Protein AF-A0A2M7DA37-F1 (afdb_monomer)

Foldseek 3Di:
DDPVVVVVVLVVLLVPADPLLVCLLPPPVLLVQLCVLCVVLVNNVCSVVLNVLLNCCSSLVDPLVCSLVCCCPVVVDDSVSSVVSSVSSCVPRVVVCVVRSVVCVVVVVDPPPPDDDDPDDPDPPDDDDDPPPDDDDDD

Radius of gyration: 21.31 Å; Cα contacts (8 Å, |Δi|>4): 89; chains: 1; bounding box: 37×50×75 Å

pLDDT: mean 79.45, std 19.59, range [34.94, 96.12]

Sequence (139 aa):
MPEENIQQHIWQLLEKLPPELKDAFFSTDNSDFIYSTCRKYECLDKVSKIAEYSGHVLLGLLPPEDFQAALEGELKLEKETAEKMAREIHRFIFYPVKPALEQLYKTGAVSVEEGAEKPSAEKPERKPAGEDRYREVIE

Solvent-accessible surface area (backbone atoms only — not comparable to full-atom values): 8543 Å² total; per-residue (Å²): 130,75,69,74,57,56,57,56,52,51,51,57,52,55,70,73,46,55,67,67,39,49,50,57,66,71,30,64,67,53,53,52,48,50,48,54,51,21,57,74,70,75,37,63,93,44,38,70,58,53,52,49,54,52,43,32,33,60,71,56,78,34,61,75,85,51,48,34,57,46,35,32,67,77,65,63,36,55,66,71,57,22,50,54,50,39,52,51,47,40,62,73,57,46,54,81,36,40,73,54,52,53,48,46,55,72,70,60,80,46,81,69,75,93,79,73,87,76,81,72,82,77,68,82,76,76,78,82,81,79,84,82,86,77,80,80,92,80,134

Organism: NCBI:txid1974699

Mean predicted aligned error: 11.73 Å

Secondary structure (DSSP, 8-state):
--HHHHHHHHHHHHHHS-HHHHHHHH-HHHHHHHHHHHHHTT-GGGHHHHHHHHHHHHTTSS-GGGHHHHHHHTS---HHHHHHHHHHHIIIIIHHHHHHHHHHHHTTSS-----------------------------

Structure (mmCIF, N/CA/C/O backbone):
data_AF-A0A2M7DA37-F1
#
_entry.id   AF-A0A2M7DA37-F1
#
loop_
_atom_site.group_PDB
_atom_site.id
_atom_site.type_symbol
_atom_site.label_atom_id
_atom_site.label_alt_id
_atom_site.label_comp_id
_atom_site.label_asym_id
_atom_site.label_entity_id
_atom_site.label_seq_id
_atom_site.pdbx_PDB_ins_code
_atom_site.Cartn_x
_atom_site.Cartn_y
_atom_site.Cartn_z
_atom_site.occupancy
_atom_site.B_iso_or_equiv
_atom_site.auth_seq_id
_atom_site.auth_comp_id
_atom_site.auth_asym_id
_atom_site.auth_atom_id
_atom_site.pdbx_PDB_model_num
ATOM 1 N N . MET A 1 1 ? 23.407 -5.434 13.197 1.00 48.31 1 MET A N 1
ATOM 2 C CA . MET A 1 1 ? 22.618 -4.459 13.986 1.00 48.31 1 MET A CA 1
ATOM 3 C C . MET A 1 1 ? 21.288 -5.126 14.311 1.00 48.31 1 MET A C 1
ATOM 5 O O . MET A 1 1 ? 20.860 -5.926 13.491 1.00 48.31 1 MET A O 1
ATOM 9 N N . PRO A 1 2 ? 20.735 -4.950 15.519 1.00 47.50 2 PRO A N 1
ATOM 10 C CA . PRO A 1 2 ? 19.933 -5.974 16.184 1.00 47.50 2 PRO A CA 1
ATOM 11 C C . PRO A 1 2 ? 18.514 -6.039 15.610 1.00 47.50 2 PRO A C 1
ATOM 13 O O . PRO A 1 2 ? 17.696 -5.156 15.856 1.00 47.50 2 PRO A O 1
ATOM 16 N N . GLU A 1 3 ? 18.216 -7.106 14.871 1.00 50.41 3 GLU A N 1
ATOM 17 C CA . GLU A 1 3 ? 16.878 -7.395 14.330 1.00 50.41 3 GLU A CA 1
ATOM 18 C C . GLU A 1 3 ? 15.819 -7.579 15.440 1.00 50.41 3 GLU A C 1
ATOM 20 O O . GLU A 1 3 ? 14.627 -7.387 15.201 1.00 50.41 3 GLU A O 1
ATOM 25 N N . GLU A 1 4 ? 16.245 -7.849 16.680 1.00 49.97 4 GLU A N 1
ATOM 26 C CA . GLU A 1 4 ? 15.376 -8.013 17.855 1.00 49.97 4 GLU A CA 1
ATOM 27 C C . GLU A 1 4 ? 14.571 -6.760 18.238 1.00 49.97 4 GLU A C 1
ATOM 29 O O . GLU A 1 4 ? 13.501 -6.886 18.829 1.00 49.97 4 GLU A O 1
ATOM 34 N N . ASN A 1 5 ? 15.024 -5.549 17.893 1.00 60.06 5 ASN A N 1
ATOM 35 C CA . ASN A 1 5 ? 14.339 -4.321 18.319 1.00 60.06 5 ASN A CA 1
ATOM 36 C C . ASN A 1 5 ? 13.221 -3.890 17.346 1.00 60.06 5 ASN A C 1
ATOM 38 O O . ASN A 1 5 ? 12.193 -3.360 17.761 1.00 60.06 5 ASN A O 1
ATOM 42 N N . ILE A 1 6 ? 13.378 -4.180 16.049 1.00 62.06 6 ILE A N 1
ATOM 43 C CA . ILE A 1 6 ? 12.435 -3.751 14.999 1.00 62.06 6 ILE A CA 1
ATOM 44 C C . ILE A 1 6 ? 11.107 -4.498 15.127 1.00 62.06 6 ILE A C 1
ATOM 46 O O . ILE A 1 6 ? 10.042 -3.889 15.072 1.00 62.06 6 ILE A O 1
ATOM 50 N N . GLN A 1 7 ? 11.169 -5.811 15.363 1.00 68.00 7 GLN A N 1
ATOM 51 C CA . GLN A 1 7 ? 9.975 -6.639 15.550 1.00 68.00 7 GLN A CA 1
ATOM 52 C C . GLN A 1 7 ? 9.154 -6.151 16.749 1.00 68.00 7 GLN A C 1
ATOM 54 O O . GLN A 1 7 ? 7.948 -5.955 16.634 1.00 68.00 7 GLN A O 1
ATOM 59 N N . GLN A 1 8 ? 9.809 -5.879 17.882 1.00 70.31 8 GLN A N 1
ATOM 60 C CA . GLN A 1 8 ? 9.147 -5.352 19.081 1.00 70.31 8 GLN A CA 1
ATOM 61 C C . GLN A 1 8 ? 8.502 -3.983 18.829 1.00 70.31 8 GLN A C 1
ATOM 63 O O . GLN A 1 8 ? 7.390 -3.730 19.289 1.00 70.31 8 GLN A O 1
ATOM 68 N N . HIS A 1 9 ? 9.162 -3.119 18.057 1.00 73.12 9 HIS A N 1
ATOM 69 C CA . HIS A 1 9 ? 8.623 -1.810 17.703 1.00 73.12 9 HIS A CA 1
ATOM 70 C C . HIS A 1 9 ? 7.361 -1.914 16.830 1.00 73.12 9 HIS A C 1
ATOM 72 O O . HIS A 1 9 ? 6.370 -1.236 17.096 1.00 73.12 9 HIS A O 1
ATOM 78 N N . ILE A 1 10 ? 7.355 -2.819 15.844 1.00 73.88 10 ILE A N 1
ATOM 79 C CA . ILE A 1 10 ? 6.185 -3.079 14.990 1.00 73.88 10 ILE A CA 1
ATOM 80 C C . ILE A 1 10 ? 5.018 -3.634 15.815 1.00 73.88 10 ILE A C 1
ATOM 82 O O . ILE A 1 10 ? 3.886 -3.189 15.637 1.00 73.88 10 ILE A O 1
ATOM 86 N N . TRP A 1 11 ? 5.281 -4.542 16.760 1.00 79.69 11 TRP A N 1
ATOM 87 C CA . TRP A 1 11 ? 4.244 -5.063 17.657 1.00 79.69 11 TRP A CA 1
ATOM 88 C C . TRP A 1 11 ? 3.590 -3.965 18.503 1.00 79.69 11 TRP A C 1
ATOM 90 O O . TRP A 1 11 ? 2.369 -3.952 18.638 1.00 79.69 11 TRP A O 1
ATOM 100 N N . GLN A 1 12 ? 4.362 -2.999 19.009 1.00 80.69 12 GLN A N 1
ATOM 101 C CA . GLN A 1 12 ? 3.795 -1.878 19.768 1.00 80.69 12 GLN A CA 1
ATOM 102 C C . GLN A 1 12 ? 2.955 -0.924 18.913 1.00 80.69 12 GLN A C 1
ATOM 104 O O . GLN A 1 12 ? 1.964 -0.373 19.399 1.00 80.69 12 GLN A O 1
ATOM 109 N N . LEU A 1 13 ? 3.338 -0.714 17.650 1.00 79.12 13 LEU A N 1
ATOM 110 C CA . LEU A 1 13 ? 2.530 0.055 16.701 1.00 79.12 13 LEU A CA 1
ATOM 111 C C . LEU A 1 13 ? 1.228 -0.686 16.389 1.00 79.12 13 LEU A C 1
ATOM 113 O O . LEU A 1 13 ? 0.154 -0.092 16.476 1.00 79.12 13 LEU A O 1
ATOM 117 N N . LEU A 1 14 ? 1.318 -1.996 16.135 1.00 82.06 14 LEU A N 1
ATOM 118 C CA . LEU A 1 14 ? 0.164 -2.873 15.965 1.00 82.06 14 LEU A CA 1
ATOM 119 C C . LEU A 1 14 ? -0.784 -2.785 17.150 1.00 82.06 14 LEU A C 1
ATOM 121 O O . LEU A 1 14 ? -1.960 -2.564 16.925 1.00 82.06 14 LEU A O 1
ATOM 125 N N . GLU A 1 15 ? -0.329 -2.868 18.399 1.00 83.00 15 GLU A N 1
ATOM 126 C CA . GLU A 1 15 ? -1.226 -2.781 19.562 1.00 83.00 15 GLU A CA 1
ATOM 127 C C . GLU A 1 15 ? -2.031 -1.476 19.622 1.00 83.00 15 GLU A C 1
ATOM 129 O O . GLU A 1 15 ? -3.216 -1.506 19.971 1.00 83.00 15 GLU A O 1
ATOM 134 N N . LYS A 1 16 ? -1.427 -0.352 19.228 1.00 84.75 16 LYS A N 1
ATOM 135 C CA . LYS A 1 16 ? -2.042 0.984 19.266 1.00 84.75 16 LYS A CA 1
ATOM 136 C C . LYS A 1 16 ? -2.949 1.285 18.073 1.00 84.75 16 LYS A C 1
ATOM 138 O O . LYS A 1 16 ? -3.673 2.279 18.112 1.00 84.75 16 LYS A O 1
ATOM 143 N N . LEU A 1 17 ? -2.929 0.451 17.033 1.00 85.88 17 LEU A N 1
ATOM 144 C CA . LEU A 1 17 ? -3.753 0.660 15.847 1.00 85.88 17 LEU A CA 1
ATOM 145 C C . LEU A 1 17 ? -5.257 0.486 16.149 1.00 85.88 17 LEU A C 1
ATOM 147 O O . LEU A 1 17 ? -5.642 -0.440 16.883 1.00 85.88 17 LEU A O 1
ATOM 151 N N . PRO A 1 18 ? -6.113 1.325 15.537 1.00 88.56 18 PRO A N 1
ATOM 152 C CA . PRO A 1 18 ? -7.544 1.079 15.411 1.00 88.56 18 PRO A CA 1
ATOM 153 C C . PRO A 1 18 ? -7.840 -0.330 14.869 1.00 88.56 18 PRO A C 1
ATOM 155 O O . PRO A 1 18 ? -7.063 -0.847 14.056 1.00 88.56 18 PRO A O 1
ATOM 158 N N . PRO A 1 19 ? -8.951 -0.961 15.292 1.00 89.06 19 PRO A N 1
ATOM 159 C CA . PRO A 1 19 ? -9.306 -2.311 14.858 1.00 89.06 19 PRO A CA 1
ATOM 160 C C . PRO A 1 19 ? -9.418 -2.420 13.334 1.00 89.06 19 PRO A C 1
ATOM 162 O O . PRO A 1 19 ? -8.946 -3.393 12.764 1.00 89.06 19 PRO A O 1
ATOM 165 N N . GLU A 1 20 ? -9.910 -1.384 12.657 1.00 90.50 20 GLU A N 1
ATOM 166 C CA . GLU A 1 20 ? -10.064 -1.372 11.202 1.00 90.50 20 GLU A CA 1
ATOM 167 C C . GLU A 1 20 ? -8.717 -1.482 10.470 1.00 90.50 20 GLU A C 1
ATOM 169 O O . GLU A 1 20 ? -8.622 -2.132 9.428 1.00 90.50 20 GLU A O 1
ATOM 174 N N . LEU A 1 21 ? -7.657 -0.870 11.015 1.00 91.19 21 LEU A N 1
ATOM 175 C CA . LEU A 1 21 ? -6.313 -0.958 10.439 1.00 91.19 21 LEU A CA 1
ATOM 176 C C . LEU A 1 21 ? -5.644 -2.294 10.749 1.00 91.19 21 LEU A C 1
ATOM 178 O O . LEU A 1 21 ? -4.956 -2.833 9.885 1.00 91.19 21 LEU A O 1
ATOM 182 N N . LYS A 1 22 ? -5.881 -2.857 11.940 1.00 91.44 22 LYS A N 1
ATOM 183 C CA . LYS A 1 22 ? -5.431 -4.216 12.282 1.00 91.44 22 LYS A CA 1
ATOM 184 C C . LYS A 1 22 ? -6.064 -5.249 11.357 1.00 91.44 22 LYS A C 1
ATOM 186 O O . LYS A 1 22 ? -5.351 -6.081 10.802 1.00 91.44 22 LYS A O 1
ATOM 191 N N . ASP A 1 23 ? -7.372 -5.157 11.151 1.00 92.56 23 ASP A N 1
ATOM 192 C CA . ASP A 1 23 ? -8.111 -6.068 10.281 1.00 92.56 23 ASP A CA 1
ATOM 193 C C . ASP A 1 23 ? -7.608 -5.965 8.839 1.00 92.56 23 ASP A C 1
ATOM 195 O O . ASP A 1 23 ? -7.341 -6.982 8.203 1.00 92.56 23 ASP A O 1
ATOM 199 N N . ALA A 1 24 ? -7.381 -4.748 8.332 1.00 92.88 24 ALA A N 1
ATOM 200 C CA . ALA A 1 2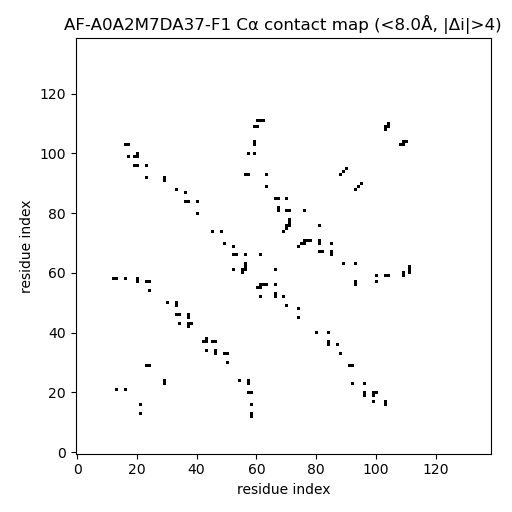4 ? -6.796 -4.559 7.008 1.00 92.88 24 ALA A CA 1
ATOM 201 C C . ALA A 1 24 ? -5.350 -5.073 6.905 1.00 92.88 24 ALA A C 1
ATOM 203 O O . ALA A 1 24 ? -4.971 -5.592 5.855 1.00 92.88 24 ALA A O 1
ATOM 204 N N . PHE A 1 25 ? -4.552 -4.959 7.969 1.00 91.50 25 PHE A N 1
ATOM 205 C CA . PHE A 1 25 ? -3.172 -5.448 7.998 1.00 91.50 25 PHE A CA 1
ATOM 206 C C . PHE A 1 25 ? -3.102 -6.981 7.964 1.00 91.50 25 PHE A C 1
ATOM 208 O O . PHE A 1 25 ? -2.274 -7.540 7.250 1.00 91.50 25 PHE A O 1
ATOM 215 N N . PHE A 1 26 ? -3.989 -7.668 8.691 1.00 91.25 26 PHE A N 1
ATOM 216 C CA . PHE A 1 26 ? -4.046 -9.136 8.734 1.00 91.25 26 PHE A CA 1
ATOM 217 C C . PHE A 1 26 ? -4.999 -9.759 7.702 1.00 91.25 26 PHE A C 1
ATOM 219 O O . PHE A 1 26 ? -5.170 -10.979 7.674 1.00 91.25 26 PHE A O 1
ATOM 226 N N . SER A 1 27 ? -5.617 -8.947 6.843 1.00 94.31 27 SER A N 1
ATOM 227 C CA . SER A 1 27 ? -6.575 -9.418 5.846 1.00 94.31 27 SER A CA 1
ATOM 228 C C . SER A 1 27 ? -5.906 -10.274 4.767 1.00 94.31 27 SER A C 1
ATOM 230 O O . SER A 1 27 ? -5.006 -9.836 4.038 1.00 94.31 27 SER A O 1
ATOM 232 N N . THR A 1 28 ? -6.404 -11.503 4.620 1.00 93.38 28 THR A N 1
ATOM 233 C CA . THR A 1 28 ? -6.036 -12.382 3.504 1.00 93.38 28 THR A CA 1
ATOM 234 C C . THR A 1 28 ? -6.510 -11.800 2.175 1.00 93.38 28 THR A C 1
ATOM 236 O O . THR A 1 28 ? -5.746 -11.818 1.217 1.00 93.38 28 THR A O 1
ATOM 239 N N . ASP A 1 29 ? -7.691 -11.174 2.137 1.00 94.06 29 ASP A N 1
ATOM 240 C CA . ASP A 1 29 ? -8.229 -10.547 0.922 1.00 94.06 29 ASP A CA 1
ATOM 241 C C . ASP A 1 29 ? -7.301 -9.442 0.398 1.00 94.06 29 ASP A C 1
ATOM 243 O O . ASP A 1 29 ? -7.061 -9.340 -0.805 1.00 94.06 29 ASP A O 1
ATOM 247 N N . ASN A 1 30 ? -6.718 -8.642 1.299 1.00 93.19 30 ASN A N 1
ATOM 248 C CA . ASN A 1 30 ? -5.749 -7.609 0.926 1.00 93.19 30 ASN A CA 1
ATOM 249 C C . ASN A 1 30 ? -4.450 -8.223 0.389 1.00 93.19 30 ASN A C 1
ATOM 251 O O . ASN A 1 30 ? -3.879 -7.722 -0.581 1.00 93.19 30 ASN A O 1
ATOM 255 N N . SER A 1 31 ? -4.000 -9.328 0.986 1.00 92.38 31 SER A N 1
ATOM 256 C CA . SER A 1 31 ? -2.808 -10.056 0.536 1.00 92.38 31 SER A CA 1
ATOM 257 C C . SER A 1 31 ? -3.012 -10.663 -0.857 1.00 92.38 31 SER A C 1
ATOM 259 O O . SER A 1 31 ? -2.168 -10.497 -1.743 1.00 92.38 31 SER A O 1
ATOM 261 N N . ASP A 1 32 ? -4.165 -11.288 -1.086 1.00 95.44 32 ASP A N 1
ATOM 262 C CA . ASP A 1 32 ? -4.554 -11.850 -2.380 1.00 95.44 32 ASP A CA 1
ATOM 263 C C . ASP A 1 32 ? -4.728 -10.752 -3.436 1.00 95.44 32 ASP A C 1
ATOM 265 O O . ASP A 1 32 ? -4.317 -10.904 -4.594 1.00 95.44 32 ASP A O 1
ATOM 269 N N . PHE A 1 33 ? -5.272 -9.599 -3.039 1.00 96.12 33 PHE A N 1
ATOM 270 C CA . PHE A 1 33 ? -5.378 -8.434 -3.906 1.00 96.12 33 PHE A CA 1
ATOM 271 C C . PHE A 1 33 ? -3.997 -7.929 -4.348 1.00 96.12 33 PHE A C 1
ATOM 273 O O . PHE A 1 33 ? -3.771 -7.731 -5.544 1.00 96.12 33 PHE A O 1
ATOM 280 N N . ILE A 1 34 ? -3.042 -7.787 -3.424 1.00 95.00 34 ILE A N 1
ATOM 281 C CA . ILE A 1 34 ? -1.663 -7.391 -3.755 1.00 95.00 34 ILE A CA 1
ATOM 282 C C . ILE A 1 34 ? -1.027 -8.414 -4.699 1.00 95.00 34 ILE A C 1
ATOM 284 O O . ILE A 1 34 ? -0.459 -8.030 -5.724 1.00 95.00 34 ILE A O 1
ATOM 288 N N . TYR A 1 35 ? -1.161 -9.709 -4.408 1.00 95.56 35 TYR A N 1
ATOM 289 C CA . TYR A 1 35 ? -0.618 -10.772 -5.253 1.00 95.56 35 TYR A CA 1
ATOM 290 C C . TYR A 1 35 ? -1.195 -10.736 -6.676 1.00 95.56 35 TYR A C 1
ATOM 292 O O . TYR A 1 35 ? -0.452 -10.768 -7.661 1.00 95.56 35 TYR A O 1
ATOM 300 N N . SER A 1 36 ? -2.519 -10.619 -6.805 1.00 95.88 36 SER A N 1
ATOM 301 C CA . SER A 1 36 ? -3.194 -10.553 -8.106 1.00 95.88 36 SER A CA 1
ATOM 302 C C . SER A 1 36 ? -2.833 -9.289 -8.895 1.00 95.88 36 SER A C 1
ATOM 304 O O . SER A 1 36 ? -2.628 -9.365 -10.110 1.00 95.88 36 SER A O 1
ATOM 306 N N . THR A 1 37 ? -2.659 -8.156 -8.209 1.00 94.75 37 THR A N 1
ATOM 307 C CA . THR A 1 37 ? -2.173 -6.903 -8.801 1.00 94.75 37 THR A CA 1
ATOM 308 C C . THR A 1 37 ? -0.750 -7.085 -9.325 1.00 94.75 37 THR A C 1
ATOM 310 O O . THR A 1 37 ? -0.470 -6.771 -10.479 1.00 94.75 37 THR A O 1
ATOM 313 N N . CYS A 1 38 ? 0.143 -7.686 -8.536 1.00 93.81 38 CYS A N 1
ATOM 314 C CA . CYS A 1 38 ? 1.516 -7.930 -8.975 1.00 93.81 38 CYS A CA 1
ATOM 315 C C . CYS A 1 38 ? 1.588 -8.899 -10.159 1.00 93.81 38 CYS A C 1
ATOM 317 O O . CYS A 1 38 ? 2.397 -8.720 -11.066 1.00 93.81 38 CYS A O 1
ATOM 319 N N . ARG A 1 39 ? 0.709 -9.906 -10.191 1.00 95.44 39 ARG A N 1
ATOM 320 C CA . ARG A 1 39 ? 0.581 -10.816 -11.333 1.00 95.44 39 ARG A CA 1
ATOM 321 C C . ARG A 1 39 ? 0.153 -10.082 -12.604 1.00 95.44 39 ARG A C 1
ATOM 323 O O . ARG A 1 39 ? 0.670 -10.383 -13.673 1.00 95.44 39 ARG A O 1
ATOM 330 N N . LYS A 1 40 ? -0.782 -9.136 -12.493 1.00 95.12 40 LYS A N 1
ATOM 331 C CA . LYS A 1 40 ? -1.291 -8.335 -13.617 1.00 95.12 40 LYS A CA 1
ATOM 332 C C . LYS A 1 40 ? -0.218 -7.432 -14.234 1.00 95.12 40 LYS A C 1
ATOM 334 O O . LYS A 1 40 ? -0.248 -7.219 -15.440 1.00 95.12 40 LYS A O 1
ATOM 339 N N . TYR A 1 41 ? 0.702 -6.924 -13.418 1.00 93.88 41 TYR A N 1
ATOM 340 C CA . TYR A 1 41 ? 1.775 -6.014 -13.832 1.00 93.88 41 TYR A CA 1
ATOM 341 C C . TYR A 1 41 ? 3.156 -6.684 -13.915 1.00 93.88 41 TYR A C 1
ATOM 343 O O . TYR A 1 41 ? 4.171 -5.996 -13.944 1.00 93.88 41 TYR A O 1
ATOM 351 N N . GLU A 1 42 ? 3.197 -8.020 -13.936 1.00 92.75 42 GLU A N 1
ATOM 352 C CA . GLU A 1 42 ? 4.423 -8.816 -14.099 1.00 92.75 42 GLU A CA 1
ATOM 353 C C . GLU A 1 42 ? 5.530 -8.506 -13.067 1.00 92.75 42 GLU A C 1
ATOM 355 O O . GLU A 1 42 ? 6.718 -8.624 -13.351 1.00 92.75 42 GLU A O 1
ATOM 360 N N . CYS A 1 43 ? 5.149 -8.157 -11.834 1.00 91.56 43 CYS A N 1
ATOM 361 C CA . CYS A 1 43 ? 6.065 -7.821 -10.736 1.00 91.56 43 CYS A CA 1
ATOM 362 C C . CYS A 1 43 ? 5.950 -8.787 -9.544 1.00 91.56 43 CYS A C 1
ATOM 364 O O . CYS A 1 43 ? 6.079 -8.406 -8.379 1.00 91.56 43 CYS A O 1
ATOM 366 N N . LEU A 1 44 ? 5.706 -10.071 -9.834 1.00 92.88 44 LEU A N 1
ATOM 367 C CA . LEU A 1 44 ? 5.603 -11.133 -8.823 1.00 92.88 44 LEU A CA 1
ATOM 368 C C . LEU A 1 44 ? 6.866 -11.275 -7.958 1.00 92.88 44 LEU A C 1
ATOM 370 O O . LEU A 1 44 ? 6.770 -11.661 -6.796 1.00 92.88 44 LEU A O 1
ATOM 374 N N . ASP A 1 45 ? 8.032 -10.916 -8.496 1.00 93.00 45 ASP A N 1
ATOM 375 C CA 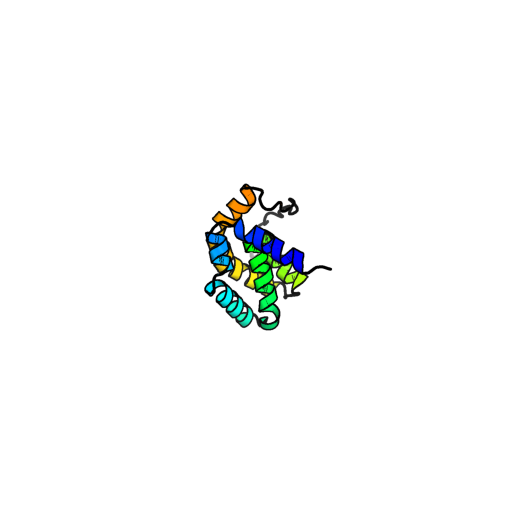. ASP A 1 45 ? 9.311 -10.885 -7.782 1.00 93.00 45 ASP A CA 1
ATOM 376 C C . ASP A 1 45 ? 9.347 -9.841 -6.650 1.00 93.00 45 ASP A C 1
ATOM 378 O O . ASP A 1 45 ? 10.160 -9.949 -5.734 1.00 93.00 45 ASP A O 1
ATOM 382 N N . LYS A 1 46 ? 8.447 -8.849 -6.686 1.00 93.38 46 LYS A N 1
ATOM 383 C CA . LYS A 1 46 ? 8.386 -7.719 -5.746 1.00 93.38 46 LYS A CA 1
ATOM 384 C C . LYS A 1 46 ? 7.201 -7.784 -4.783 1.00 93.38 46 LYS A C 1
ATOM 386 O O . LYS A 1 46 ? 7.082 -6.902 -3.934 1.00 93.38 46 LYS A O 1
ATOM 391 N N . VAL A 1 47 ? 6.359 -8.821 -4.860 1.00 94.31 47 VAL A N 1
ATOM 392 C CA . VAL A 1 47 ? 5.137 -8.973 -4.040 1.00 94.31 47 VAL A CA 1
ATOM 393 C C . VAL A 1 47 ? 5.413 -8.756 -2.558 1.00 94.31 47 VAL A C 1
ATOM 395 O O . VAL A 1 47 ? 4.728 -7.957 -1.926 1.00 94.31 47 VAL A O 1
ATOM 398 N N . SER A 1 48 ? 6.437 -9.416 -2.008 1.00 93.25 48 SER A N 1
ATOM 399 C CA . SER A 1 48 ? 6.757 -9.315 -0.580 1.00 93.25 48 SER A CA 1
ATOM 400 C C . SER A 1 48 ? 7.081 -7.884 -0.162 1.00 93.25 48 SER A C 1
ATOM 402 O O . SER A 1 48 ? 6.637 -7.433 0.887 1.00 93.25 48 SER A O 1
ATOM 404 N N . LYS A 1 49 ? 7.813 -7.146 -1.003 1.00 94.44 49 LYS A N 1
ATOM 405 C CA . LYS A 1 49 ? 8.163 -5.752 -0.727 1.00 94.44 49 LYS A CA 1
ATOM 406 C C . LYS A 1 49 ? 6.967 -4.823 -0.884 1.00 94.44 49 LYS A C 1
ATOM 408 O O . LYS A 1 49 ? 6.775 -3.938 -0.064 1.00 94.44 49 LYS A O 1
ATOM 413 N N . ILE A 1 50 ? 6.129 -5.042 -1.890 1.00 94.25 50 ILE A N 1
ATOM 414 C CA . ILE A 1 50 ? 4.901 -4.260 -2.081 1.00 94.25 50 ILE A CA 1
ATOM 415 C C . ILE A 1 50 ? 3.946 -4.466 -0.898 1.00 94.25 50 ILE A C 1
ATOM 417 O O . ILE A 1 50 ? 3.361 -3.499 -0.408 1.00 94.25 50 ILE A O 1
ATOM 421 N N . ALA A 1 51 ? 3.830 -5.698 -0.397 1.00 94.06 51 ALA A N 1
ATOM 422 C CA . ALA A 1 51 ? 3.078 -5.998 0.816 1.00 94.06 51 ALA A CA 1
ATOM 423 C C . ALA A 1 51 ? 3.675 -5.313 2.055 1.00 94.06 51 ALA A C 1
ATOM 425 O O . ALA A 1 51 ? 2.931 -4.721 2.831 1.00 94.06 51 ALA A O 1
ATOM 426 N N . GLU A 1 52 ? 5.003 -5.308 2.199 1.00 93.00 52 GLU A N 1
ATOM 427 C CA . GLU A 1 52 ? 5.713 -4.598 3.272 1.00 93.00 52 GLU A CA 1
ATOM 428 C C . GLU A 1 52 ? 5.409 -3.088 3.258 1.00 93.00 52 GLU A C 1
ATOM 430 O O . GLU A 1 52 ? 4.952 -2.550 4.265 1.00 93.00 52 GLU A O 1
ATOM 435 N N . TYR A 1 53 ? 5.548 -2.411 2.110 1.00 94.38 53 TYR A N 1
ATOM 436 C CA . TYR A 1 53 ? 5.204 -0.986 1.987 1.00 94.38 53 TYR A CA 1
ATOM 437 C C . TYR A 1 53 ? 3.710 -0.719 2.196 1.00 94.38 53 TYR A C 1
ATOM 439 O O . TYR A 1 53 ? 3.354 0.288 2.802 1.00 94.38 53 TYR A O 1
ATOM 447 N N . SER A 1 54 ? 2.829 -1.621 1.754 1.00 94.25 54 SER A N 1
ATOM 448 C CA . SER A 1 54 ? 1.390 -1.506 2.033 1.00 94.25 54 SER A CA 1
ATOM 449 C C . SER A 1 54 ? 1.119 -1.599 3.537 1.00 94.25 54 SER A C 1
ATOM 451 O O . SER A 1 54 ? 0.321 -0.836 4.075 1.00 94.25 54 SER A O 1
ATOM 453 N N . GLY A 1 55 ? 1.841 -2.479 4.234 1.00 92.06 55 GLY A N 1
ATOM 454 C CA . GLY A 1 55 ? 1.830 -2.581 5.689 1.00 92.06 55 GLY A CA 1
ATOM 455 C C . GLY A 1 55 ? 2.350 -1.316 6.370 1.00 92.06 55 GLY A C 1
ATOM 456 O O . GLY A 1 55 ? 1.730 -0.854 7.322 1.00 92.06 55 GLY A O 1
ATOM 457 N N . HIS A 1 56 ? 3.423 -0.699 5.863 1.00 91.88 56 HIS A N 1
ATOM 458 C CA . HIS A 1 56 ? 3.917 0.586 6.374 1.00 91.88 56 HIS A CA 1
ATOM 459 C C . HIS A 1 56 ? 2.863 1.692 6.278 1.00 91.88 56 HIS A C 1
ATOM 461 O O . HIS A 1 56 ? 2.741 2.485 7.212 1.00 91.88 56 HIS A O 1
ATOM 467 N N . VAL A 1 57 ? 2.061 1.712 5.208 1.00 92.56 57 VAL A N 1
ATOM 468 C CA . VAL A 1 57 ? 0.933 2.647 5.093 1.00 92.56 57 VAL A CA 1
ATOM 469 C C . VAL A 1 57 ? -0.125 2.371 6.157 1.00 92.56 57 VAL A C 1
ATOM 471 O O . VAL A 1 57 ? -0.543 3.284 6.863 1.00 92.56 57 VAL A O 1
ATOM 474 N N . LEU A 1 58 ? -0.519 1.109 6.336 1.00 91.75 58 LEU A N 1
ATOM 475 C CA . LEU A 1 58 ? -1.510 0.720 7.347 1.00 91.75 58 LEU A CA 1
ATOM 476 C C . LEU A 1 58 ? -1.033 0.969 8.788 1.00 91.75 58 LEU A C 1
ATOM 478 O O . LEU A 1 58 ? -1.850 1.245 9.663 1.00 91.75 58 LEU A O 1
ATOM 482 N N . LEU A 1 59 ? 0.279 0.912 9.025 1.00 89.75 59 LEU A N 1
ATOM 483 C CA . LEU A 1 59 ? 0.927 1.243 10.298 1.00 89.75 59 LEU A CA 1
ATOM 484 C C . LEU A 1 59 ? 1.098 2.757 10.515 1.00 89.75 59 LEU A C 1
ATOM 486 O O . LEU A 1 59 ? 1.507 3.169 11.598 1.00 89.75 59 LEU A O 1
ATOM 490 N N . GLY A 1 60 ? 0.818 3.581 9.502 1.00 87.38 60 GLY A N 1
ATOM 491 C CA . GLY A 1 60 ? 1.025 5.029 9.534 1.00 87.38 60 GLY A CA 1
ATOM 492 C C . GLY A 1 60 ? 2.484 5.472 9.375 1.00 87.38 60 GLY A C 1
ATOM 493 O O . GLY A 1 60 ? 2.767 6.655 9.533 1.00 87.38 60 GLY A O 1
ATOM 494 N N . LEU A 1 61 ? 3.402 4.553 9.057 1.00 87.75 61 LEU A N 1
ATOM 495 C CA . LEU A 1 61 ? 4.832 4.824 8.853 1.00 87.75 61 LEU A CA 1
ATOM 496 C C . LEU A 1 61 ? 5.129 5.468 7.492 1.00 87.75 61 LEU A C 1
ATOM 498 O O . LEU A 1 61 ? 6.137 6.152 7.348 1.00 87.75 61 LEU A O 1
ATOM 502 N N . LEU A 1 62 ? 4.266 5.234 6.503 1.00 89.94 62 LEU A N 1
ATOM 503 C CA . LEU A 1 62 ? 4.347 5.823 5.169 1.00 89.94 62 LEU A CA 1
ATOM 504 C C . LEU A 1 62 ? 2.993 6.467 4.841 1.00 89.94 62 LEU A C 1
ATOM 506 O O . LEU A 1 62 ? 1.977 5.778 4.934 1.00 89.94 62 LEU A O 1
ATOM 510 N N . PRO A 1 63 ? 2.924 7.753 4.468 1.00 89.88 63 PRO A N 1
ATOM 511 C CA . PRO A 1 63 ? 1.662 8.327 4.031 1.00 89.88 63 PRO A CA 1
ATOM 512 C C . PRO A 1 63 ? 1.209 7.661 2.716 1.00 89.88 63 PRO A C 1
ATOM 514 O O . PRO A 1 63 ? 2.045 7.360 1.856 1.00 89.88 63 PRO A O 1
ATOM 517 N N . PRO A 1 64 ? -0.102 7.417 2.531 1.00 90.25 64 PRO A N 1
ATOM 518 C CA . PRO A 1 64 ? -0.628 6.799 1.314 1.00 90.25 64 PRO A CA 1
ATOM 519 C C . PRO A 1 64 ? -0.188 7.520 0.028 1.00 90.25 64 PRO A C 1
ATOM 521 O O . PRO A 1 64 ? 0.083 6.882 -0.987 1.00 90.25 64 PRO A O 1
ATOM 524 N N . GLU A 1 65 ? -0.061 8.847 0.083 1.00 91.06 65 GLU A N 1
ATOM 525 C CA . GLU A 1 65 ? 0.344 9.699 -1.036 1.00 91.06 65 GLU A CA 1
ATOM 526 C C . GLU A 1 65 ? 1.771 9.406 -1.528 1.00 91.06 65 GLU A C 1
ATOM 528 O O . GLU A 1 65 ? 2.025 9.470 -2.733 1.00 91.06 65 GLU A O 1
ATOM 533 N N . ASP A 1 66 ? 2.672 9.006 -0.627 1.00 92.81 66 ASP A N 1
ATOM 534 C CA . ASP A 1 66 ? 4.067 8.690 -0.957 1.00 92.81 66 ASP A CA 1
ATOM 535 C C . ASP A 1 66 ? 4.252 7.226 -1.378 1.00 92.81 66 ASP A C 1
ATOM 537 O O . ASP A 1 66 ? 5.337 6.824 -1.805 1.00 92.81 66 ASP A O 1
ATOM 541 N N . PHE A 1 67 ? 3.195 6.409 -1.320 1.00 95.06 67 PHE A N 1
ATOM 542 C CA . PHE A 1 67 ? 3.265 4.997 -1.686 1.00 95.06 67 PHE A CA 1
ATOM 543 C C . PHE A 1 67 ? 3.721 4.800 -3.135 1.00 95.06 67 PHE A C 1
ATOM 545 O O . PHE A 1 67 ? 4.575 3.957 -3.401 1.00 95.06 67 PHE A O 1
ATOM 552 N N . GLN A 1 68 ? 3.219 5.608 -4.076 1.00 95.12 68 GLN A N 1
ATOM 553 C CA . GLN A 1 68 ? 3.674 5.550 -5.468 1.00 95.12 68 GLN A CA 1
ATOM 554 C C . GLN A 1 68 ? 5.171 5.868 -5.585 1.00 95.12 68 GLN A C 1
ATOM 556 O O . GLN A 1 68 ? 5.897 5.145 -6.265 1.00 95.12 68 GLN A O 1
ATOM 561 N N . ALA A 1 69 ? 5.639 6.919 -4.907 1.00 94.56 69 ALA A N 1
ATOM 562 C CA . ALA A 1 69 ? 7.046 7.306 -4.932 1.00 94.56 69 ALA A CA 1
ATOM 563 C C . ALA A 1 69 ? 7.943 6.199 -4.353 1.00 94.56 69 ALA A C 1
ATOM 565 O O . ALA A 1 69 ? 9.007 5.925 -4.905 1.00 94.56 69 ALA A O 1
ATOM 566 N N . ALA A 1 70 ? 7.488 5.499 -3.308 1.00 93.88 70 ALA A N 1
ATOM 567 C CA . ALA A 1 70 ? 8.179 4.332 -2.768 1.00 93.88 70 ALA A CA 1
ATOM 568 C C . ALA A 1 70 ? 8.245 3.173 -3.783 1.00 93.88 70 ALA A C 1
ATOM 570 O O . ALA A 1 70 ? 9.293 2.546 -3.941 1.00 93.88 70 ALA A O 1
ATOM 571 N N . LEU A 1 71 ? 7.164 2.910 -4.528 1.00 94.00 71 LEU A N 1
ATOM 572 C CA . LEU A 1 71 ? 7.165 1.905 -5.598 1.00 94.00 71 LEU A CA 1
ATOM 573 C C . LEU A 1 71 ? 8.162 2.247 -6.725 1.00 94.00 71 LEU A C 1
ATOM 575 O O . LEU A 1 71 ? 8.843 1.362 -7.249 1.00 94.00 71 LEU A O 1
ATOM 579 N N . GLU A 1 72 ? 8.266 3.521 -7.099 1.00 94.62 72 GLU A N 1
ATOM 580 C CA . GLU A 1 72 ? 9.195 3.984 -8.137 1.00 94.62 72 GLU A CA 1
ATOM 581 C C . GLU A 1 72 ? 10.652 3.976 -7.651 1.00 94.62 72 GLU A C 1
ATOM 583 O O . GLU A 1 72 ? 11.532 3.461 -8.340 1.00 94.62 72 GLU A O 1
ATOM 588 N N . GLY A 1 73 ? 10.921 4.522 -6.464 1.00 92.50 73 GLY A N 1
ATOM 589 C CA . GLY A 1 73 ? 12.275 4.698 -5.937 1.00 92.50 73 GLY A CA 1
ATOM 590 C C . GLY A 1 73 ? 12.882 3.414 -5.377 1.00 92.50 73 GLY A C 1
ATOM 591 O O . GLY A 1 73 ? 13.961 2.991 -5.798 1.00 92.50 73 GLY A O 1
ATOM 592 N N . GLU A 1 74 ? 12.172 2.768 -4.455 1.00 90.69 74 GLU A N 1
ATOM 593 C CA . GLU A 1 74 ? 12.696 1.631 -3.690 1.00 90.69 74 GLU A CA 1
ATOM 594 C C . GLU A 1 74 ? 12.599 0.329 -4.485 1.00 90.69 74 GLU A C 1
ATOM 596 O O . GLU A 1 74 ? 13.514 -0.497 -4.490 1.00 90.69 74 GLU A O 1
ATOM 601 N N . LEU A 1 75 ? 11.488 0.159 -5.205 1.00 91.00 75 LEU A N 1
ATOM 602 C CA . LEU A 1 75 ? 11.193 -1.051 -5.971 1.00 91.00 75 LEU A CA 1
ATOM 603 C C . LEU A 1 75 ? 11.564 -0.942 -7.453 1.00 91.00 75 LEU A C 1
ATOM 605 O O . LEU A 1 75 ? 11.497 -1.949 -8.165 1.00 91.00 75 LEU A O 1
ATOM 609 N N . LYS A 1 76 ? 12.001 0.244 -7.904 1.00 92.38 76 LYS A N 1
ATOM 610 C CA . LYS A 1 76 ? 12.419 0.526 -9.287 1.00 92.38 76 LYS A CA 1
ATOM 611 C C . LYS A 1 76 ? 11.369 0.111 -10.317 1.00 92.38 76 LYS A C 1
ATOM 613 O O . LYS A 1 76 ? 11.713 -0.371 -11.398 1.00 92.38 76 LYS A O 1
ATOM 618 N N . LEU A 1 77 ? 10.088 0.239 -9.966 1.00 92.50 77 LEU A N 1
ATOM 619 C CA . LEU A 1 77 ? 8.998 0.005 -10.904 1.00 92.50 77 LEU A CA 1
ATOM 620 C C . LEU A 1 77 ? 8.943 1.142 -11.925 1.00 92.50 77 LEU A C 1
ATOM 622 O O . LEU A 1 77 ? 9.216 2.299 -11.609 1.00 92.50 77 LEU A O 1
ATOM 626 N N . GLU A 1 78 ? 8.579 0.808 -13.163 1.00 94.88 78 GLU A N 1
ATOM 627 C CA . GLU A 1 78 ? 8.328 1.824 -14.179 1.00 94.88 78 GLU A CA 1
ATOM 628 C C . GLU A 1 78 ? 7.193 2.742 -13.715 1.00 94.88 78 GLU A C 1
ATOM 630 O O . GLU A 1 78 ? 6.184 2.259 -13.199 1.00 94.88 78 GLU A O 1
ATOM 635 N N . LYS A 1 79 ? 7.339 4.050 -13.938 1.00 93.88 79 LYS A N 1
ATOM 636 C CA . LYS A 1 79 ? 6.378 5.077 -13.520 1.00 93.88 79 LYS A CA 1
ATOM 637 C C . LYS A 1 79 ? 4.926 4.726 -13.857 1.00 93.88 79 LYS A C 1
ATOM 639 O O . LYS A 1 79 ? 4.055 4.832 -13.000 1.00 93.88 79 LYS A O 1
ATOM 644 N N . GLU A 1 80 ? 4.655 4.277 -15.083 1.00 94.62 80 GLU A N 1
ATOM 645 C CA . GLU A 1 80 ? 3.292 3.922 -15.500 1.00 94.62 80 GLU A CA 1
ATOM 646 C C . GLU A 1 80 ? 2.734 2.732 -14.700 1.00 94.62 80 GLU A C 1
ATOM 648 O O . GLU A 1 80 ? 1.572 2.734 -14.285 1.00 94.62 80 GLU A O 1
ATOM 653 N N . THR A 1 81 ? 3.567 1.723 -14.451 1.00 93.88 81 THR A N 1
ATOM 654 C CA . THR A 1 81 ? 3.206 0.548 -13.653 1.00 93.88 81 THR A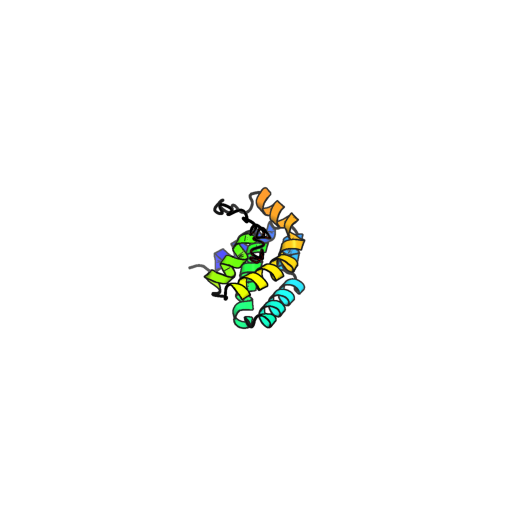 CA 1
ATOM 655 C C . THR A 1 81 ? 2.998 0.921 -12.190 1.00 93.88 81 THR A C 1
ATOM 657 O O . THR A 1 81 ? 1.974 0.561 -11.610 1.00 93.88 81 THR A O 1
ATOM 660 N N . ALA A 1 82 ? 3.917 1.693 -11.609 1.00 94.69 82 ALA A N 1
ATOM 661 C CA . ALA A 1 82 ? 3.824 2.171 -10.236 1.00 94.69 82 ALA A CA 1
ATOM 662 C C . ALA A 1 82 ? 2.556 3.007 -10.013 1.00 94.69 82 ALA A C 1
ATOM 664 O O . ALA A 1 82 ? 1.831 2.758 -9.054 1.00 94.69 82 ALA A O 1
ATOM 665 N N . GLU A 1 83 ? 2.226 3.924 -10.927 1.00 95.81 83 GLU A N 1
ATOM 666 C CA . GLU A 1 83 ? 1.013 4.745 -10.850 1.00 95.81 83 GLU A CA 1
ATOM 667 C C . GLU A 1 83 ? -0.263 3.889 -10.876 1.00 95.81 83 GLU A C 1
ATOM 669 O O . GLU A 1 83 ? -1.167 4.065 -10.051 1.00 95.81 83 GLU A O 1
ATOM 674 N N . LYS A 1 84 ? -0.357 2.938 -11.815 1.00 95.69 84 LYS A N 1
ATOM 675 C CA . LYS A 1 84 ? -1.532 2.062 -11.933 1.00 95.69 84 LYS A CA 1
ATOM 676 C C . LYS A 1 84 ? -1.690 1.160 -10.710 1.00 95.69 84 LYS A C 1
ATOM 678 O O . LYS A 1 84 ? -2.798 1.036 -10.186 1.00 95.69 84 LYS A O 1
ATOM 683 N N . MET A 1 85 ? -0.593 0.573 -10.236 1.00 94.44 85 MET A N 1
ATOM 684 C CA . MET A 1 85 ? -0.577 -0.266 -9.039 1.00 94.44 85 MET A CA 1
ATOM 685 C C . MET A 1 85 ? -0.944 0.520 -7.788 1.00 94.44 85 MET A C 1
ATOM 687 O O . MET A 1 85 ? -1.825 0.095 -7.042 1.00 94.44 85 MET A O 1
ATOM 691 N N . ALA A 1 86 ? -0.316 1.680 -7.584 1.00 94.75 86 ALA A N 1
ATOM 692 C CA . ALA A 1 86 ? -0.599 2.548 -6.454 1.00 94.75 86 ALA A CA 1
ATOM 693 C C . ALA A 1 86 ? -2.077 2.930 -6.432 1.00 94.75 86 ALA A C 1
ATOM 695 O O . ALA A 1 86 ? -2.707 2.817 -5.390 1.00 94.75 86 ALA A O 1
ATOM 696 N N . ARG A 1 87 ? -2.665 3.282 -7.582 1.00 95.75 87 ARG A N 1
ATOM 697 C CA . ARG A 1 87 ? -4.091 3.620 -7.701 1.00 95.75 87 ARG A CA 1
ATOM 698 C C . ARG A 1 87 ? -5.018 2.458 -7.341 1.00 95.75 87 ARG A C 1
ATOM 700 O O . ARG A 1 87 ? -6.037 2.672 -6.684 1.00 95.75 87 ARG A O 1
ATOM 707 N N . GLU A 1 88 ? -4.693 1.248 -7.789 1.00 95.62 88 GLU A N 1
ATOM 708 C CA . GLU A 1 88 ? -5.456 0.041 -7.461 1.00 95.62 88 GLU A CA 1
ATOM 709 C C . GLU A 1 88 ? -5.382 -0.256 -5.959 1.00 95.62 88 GLU A C 1
ATOM 711 O O . GLU A 1 88 ? -6.416 -0.333 -5.296 1.00 95.62 88 GLU A O 1
ATOM 716 N N . ILE A 1 89 ? -4.177 -0.301 -5.396 1.00 94.81 89 ILE A N 1
ATOM 717 C CA . ILE A 1 89 ? -3.956 -0.534 -3.963 1.00 94.81 89 ILE A CA 1
ATOM 718 C C . ILE A 1 89 ? -4.625 0.558 -3.118 1.00 94.81 89 ILE A C 1
ATOM 720 O O . ILE A 1 89 ? -5.338 0.245 -2.165 1.00 94.81 89 ILE A O 1
ATOM 724 N N . HIS A 1 90 ? -4.515 1.830 -3.514 1.00 94.69 90 HIS A N 1
ATOM 725 C CA . HIS A 1 90 ? -5.207 2.936 -2.850 1.00 94.69 90 HIS A CA 1
ATOM 726 C C . HIS A 1 90 ? -6.706 2.686 -2.759 1.00 94.69 90 HIS A C 1
ATOM 728 O O . HIS A 1 90 ? -7.314 2.891 -1.714 1.00 94.69 90 HIS A O 1
ATOM 734 N N . ARG A 1 91 ? -7.320 2.268 -3.866 1.00 95.25 91 ARG A N 1
ATOM 735 C CA . ARG A 1 91 ? -8.769 2.115 -3.960 1.00 95.25 91 ARG A CA 1
ATOM 736 C C . ARG A 1 91 ? -9.286 0.936 -3.143 1.00 95.25 91 ARG A C 1
ATOM 738 O O . ARG A 1 91 ? -10.357 1.054 -2.556 1.00 95.25 91 ARG A O 1
ATOM 745 N N . PHE A 1 92 ? -8.577 -0.186 -3.156 1.00 94.44 92 PHE A N 1
ATOM 746 C CA . PHE A 1 92 ? -9.067 -1.427 -2.556 1.00 94.44 92 PHE A CA 1
ATOM 747 C C . PHE A 1 92 ? -8.589 -1.636 -1.121 1.00 94.44 92 PHE A C 1
ATOM 749 O O . PHE A 1 92 ? -9.324 -2.226 -0.339 1.00 94.44 92 PHE A O 1
ATOM 756 N N . ILE A 1 93 ? -7.413 -1.118 -0.763 1.00 94.56 93 ILE A N 1
ATOM 757 C CA . ILE A 1 93 ? -6.804 -1.347 0.552 1.00 94.56 93 ILE A CA 1
ATOM 758 C C . ILE A 1 93 ? -6.874 -0.082 1.406 1.00 94.56 93 ILE A C 1
ATOM 760 O O . ILE A 1 93 ? -7.408 -0.127 2.510 1.00 94.56 93 ILE A O 1
ATOM 764 N N . PHE A 1 94 ? -6.391 1.064 0.913 1.0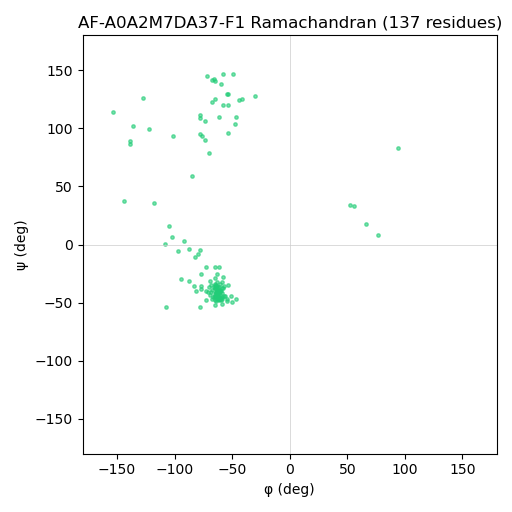0 94.44 94 PHE 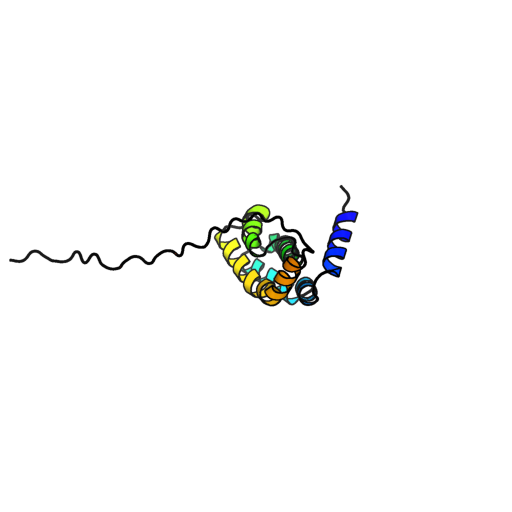A N 1
ATOM 765 C CA . PHE A 1 94 ? -6.263 2.264 1.757 1.00 94.44 94 PHE A CA 1
ATOM 766 C C . PHE A 1 94 ? -7.562 3.064 1.889 1.00 94.44 94 PHE A C 1
ATOM 768 O O . PHE A 1 94 ? -7.854 3.609 2.950 1.00 94.44 94 PHE A O 1
ATOM 775 N N . TYR A 1 95 ? -8.371 3.138 0.833 1.00 94.06 95 TYR A N 1
ATOM 776 C CA . TYR A 1 95 ? -9.609 3.916 0.829 1.00 94.06 95 TYR A CA 1
ATOM 777 C C . TYR A 1 95 ? -10.639 3.422 1.860 1.00 94.06 95 TYR A C 1
ATOM 779 O O . TYR A 1 95 ? -11.172 4.270 2.580 1.00 94.06 95 TYR A O 1
ATOM 787 N N . PRO A 1 96 ? -10.895 2.104 2.014 1.00 94.19 96 PRO A N 1
ATOM 788 C CA . PRO A 1 96 ? -11.809 1.601 3.043 1.00 94.19 96 PRO A CA 1
ATOM 789 C C . PRO A 1 96 ? -11.398 1.975 4.471 1.00 94.19 96 PRO A C 1
ATOM 791 O O . PRO A 1 96 ? -12.258 2.216 5.313 1.00 94.19 96 PRO A O 1
ATOM 794 N N . VAL A 1 97 ? -10.092 2.072 4.736 1.00 93.44 97 VAL A N 1
ATOM 795 C CA . VAL A 1 97 ? -9.544 2.368 6.070 1.00 93.44 97 VAL A CA 1
ATOM 796 C C . VAL A 1 97 ? -9.084 3.813 6.243 1.00 93.44 97 VAL A C 1
ATOM 798 O O . VAL A 1 97 ? -8.549 4.176 7.291 1.00 93.44 97 VAL A O 1
ATOM 801 N N . LYS A 1 98 ? -9.331 4.676 5.253 1.00 91.25 98 LYS A N 1
ATOM 802 C CA . LYS A 1 98 ? -8.957 6.093 5.292 1.00 91.25 98 LYS A CA 1
ATOM 803 C C . LYS A 1 98 ? -9.422 6.807 6.572 1.00 91.25 98 LYS A C 1
ATOM 805 O O . LYS A 1 98 ? -8.606 7.521 7.153 1.00 91.25 98 LYS A O 1
ATOM 810 N N . PRO A 1 99 ? -10.665 6.622 7.070 1.00 91.06 99 PRO A N 1
ATOM 811 C CA . PRO A 1 99 ? -11.091 7.268 8.311 1.00 91.06 99 PRO A CA 1
ATOM 812 C C . PRO A 1 99 ? -10.247 6.859 9.524 1.00 91.06 99 PRO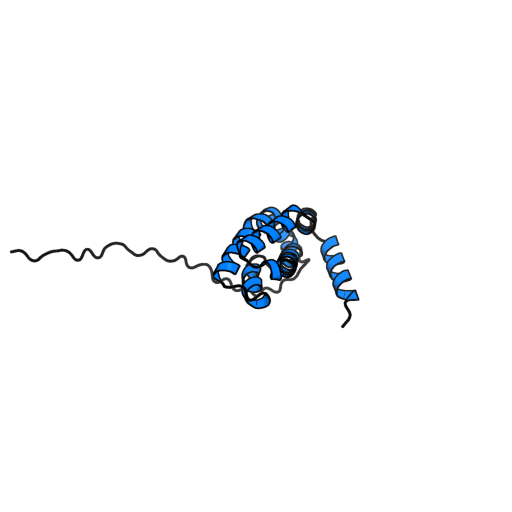 A C 1
ATOM 814 O O . PRO A 1 99 ? -10.027 7.678 10.413 1.00 91.06 99 PRO A O 1
ATOM 817 N N . ALA A 1 100 ? -9.775 5.611 9.561 1.00 90.00 100 ALA A N 1
ATOM 818 C CA . ALA A 1 100 ? -8.930 5.097 10.632 1.00 90.00 100 ALA A CA 1
ATOM 819 C C . ALA A 1 100 ? -7.479 5.592 10.500 1.00 90.00 100 ALA A C 1
ATOM 821 O O . ALA A 1 100 ? -6.882 5.981 11.502 1.00 90.00 100 ALA A O 1
ATOM 822 N N . LEU A 1 101 ? -6.945 5.683 9.273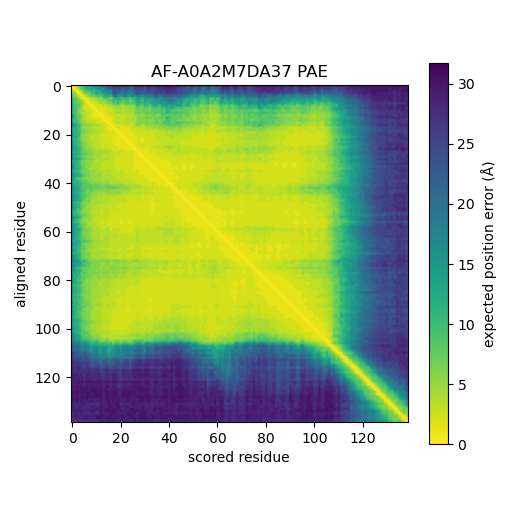 1.00 87.56 101 LEU A N 1
ATOM 823 C CA . LEU A 1 101 ? -5.650 6.330 9.006 1.00 87.56 101 LEU A CA 1
ATOM 824 C C . LEU A 1 101 ? -5.661 7.796 9.454 1.00 87.56 101 LEU A C 1
ATOM 826 O O . LEU A 1 101 ? -4.769 8.238 10.169 1.00 87.56 101 LEU A O 1
ATOM 830 N N . GLU A 1 102 ? -6.705 8.553 9.110 1.00 87.69 102 GLU A N 1
ATOM 831 C CA . GLU A 1 102 ? -6.827 9.949 9.541 1.00 87.69 102 GLU A CA 1
ATOM 832 C C . GLU A 1 102 ? -6.888 10.096 11.066 1.00 87.69 102 GLU A C 1
ATOM 834 O O . GLU A 1 102 ? -6.359 11.064 11.611 1.00 87.69 102 GLU A O 1
ATOM 839 N N . GLN A 1 103 ? -7.547 9.168 11.762 1.00 86.19 103 GLN A N 1
ATOM 840 C CA . GLN A 1 103 ? -7.569 9.154 13.225 1.00 86.19 103 GLN A CA 1
ATOM 841 C C . GLN A 1 103 ? -6.175 8.895 13.796 1.00 86.19 103 GLN A C 1
ATOM 843 O O . GLN A 1 103 ? -5.754 9.622 14.693 1.00 86.19 103 GLN A O 1
ATOM 848 N N . LEU A 1 104 ? -5.438 7.934 13.232 1.00 84.06 104 LEU A N 1
ATOM 849 C CA . LEU A 1 104 ? -4.070 7.618 13.640 1.00 84.06 104 LEU A CA 1
ATOM 850 C C . LEU A 1 104 ? -3.152 8.852 13.561 1.00 84.06 104 LEU A C 1
ATOM 852 O O . LEU A 1 104 ? -2.434 9.144 14.520 1.00 84.06 104 LEU A O 1
ATOM 856 N N . TYR A 1 105 ? -3.243 9.623 12.471 1.00 79.25 105 TYR A N 1
ATOM 857 C CA . TYR A 1 105 ? -2.477 10.864 12.304 1.00 79.25 105 TYR A CA 1
ATOM 858 C C . TYR A 1 105 ? -2.945 11.995 13.235 1.00 79.25 105 TYR A C 1
ATOM 860 O O . TYR A 1 105 ? -2.122 12.734 13.770 1.00 79.25 105 TYR A O 1
ATOM 868 N N . LYS A 1 106 ? -4.254 12.120 13.499 1.00 79.25 106 LYS A N 1
ATOM 869 C CA . LYS A 1 106 ? -4.805 13.150 14.407 1.00 79.25 106 LYS A CA 1
ATOM 870 C C . LYS A 1 106 ? -4.441 12.920 15.874 1.00 79.25 106 LYS A C 1
ATOM 872 O O . LYS A 1 106 ? -4.320 13.883 16.625 1.00 79.25 106 LYS A O 1
ATOM 877 N N . THR A 1 107 ? -4.280 11.668 16.298 1.00 67.38 107 THR A N 1
ATOM 878 C CA . THR A 1 107 ? -3.925 11.320 17.684 1.00 67.38 107 THR A CA 1
ATOM 879 C C . THR A 1 107 ? -2.428 11.521 17.978 1.00 67.38 107 THR A C 1
ATOM 881 O O . THR A 1 107 ? -2.013 11.382 19.126 1.00 67.38 107 THR A O 1
ATOM 884 N N . GLY A 1 108 ? -1.609 11.884 16.980 1.00 58.91 108 GLY A N 1
ATOM 885 C CA . GLY A 1 108 ? -0.175 12.142 17.164 1.00 58.91 108 GLY A CA 1
ATOM 886 C C . GLY A 1 108 ? 0.630 10.897 17.552 1.00 58.91 108 GLY A C 1
ATOM 887 O O . GLY A 1 108 ? 1.735 11.013 18.072 1.00 58.91 108 GLY A O 1
ATOM 888 N N . ALA A 1 109 ? 0.075 9.698 17.333 1.00 54.28 109 ALA A N 1
ATOM 889 C CA . ALA A 1 109 ? 0.733 8.431 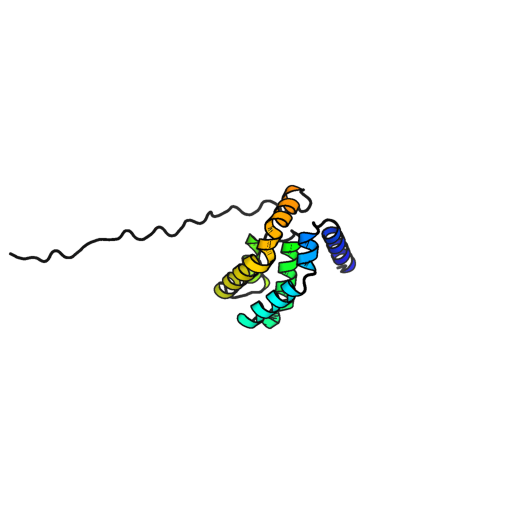17.651 1.00 54.28 109 ALA A CA 1
ATOM 890 C C . ALA A 1 109 ? 1.884 8.107 16.683 1.00 54.28 109 ALA A C 1
ATOM 892 O O . ALA A 1 109 ? 2.759 7.311 17.020 1.00 54.28 109 ALA A O 1
ATOM 893 N N . VAL A 1 110 ? 1.893 8.742 15.507 1.00 52.03 110 VAL A N 1
ATOM 894 C CA . VAL A 1 110 ? 2.951 8.639 14.503 1.00 52.03 110 VAL A CA 1
ATOM 895 C C . VAL A 1 110 ? 3.233 10.053 13.996 1.00 52.03 110 VAL A C 1
ATOM 897 O O . VAL A 1 110 ? 2.441 10.621 13.245 1.00 52.03 110 VAL A O 1
ATOM 900 N N . SER A 1 111 ? 4.323 10.663 14.467 1.00 43.38 111 SER A N 1
ATOM 901 C CA . SER A 1 111 ? 4.810 11.934 13.925 1.00 43.38 111 SER A CA 1
ATOM 902 C C . SER A 1 111 ? 5.442 11.658 12.566 1.00 43.38 111 SER A C 1
ATOM 904 O O . SER A 1 111 ? 6.627 11.351 12.481 1.00 43.38 111 SER A O 1
ATOM 906 N N . VAL A 1 112 ? 4.645 11.732 11.503 1.00 47.38 112 VAL A N 1
ATOM 907 C CA . VAL A 1 112 ? 5.198 11.950 10.166 1.00 47.38 112 VAL A CA 1
ATOM 908 C C . VAL A 1 112 ? 5.607 13.412 10.154 1.00 47.38 112 VAL A C 1
ATOM 910 O O . VAL A 1 112 ? 4.750 14.293 10.210 1.00 47.38 112 VAL A O 1
ATOM 913 N N . GLU A 1 113 ? 6.911 13.667 10.209 1.00 41.94 113 GLU A N 1
ATOM 914 C CA . GLU A 1 113 ? 7.436 15.017 10.068 1.00 41.94 113 GLU A CA 1
ATOM 915 C C . GLU A 1 113 ? 6.874 15.611 8.772 1.00 41.94 113 GLU A C 1
ATOM 917 O O . GLU A 1 113 ? 7.007 15.044 7.689 1.00 41.94 113 GLU A O 1
ATOM 922 N N . GLU A 1 114 ? 6.146 16.713 8.936 1.00 43.47 114 GLU A N 1
ATOM 923 C CA . GLU A 1 114 ? 5.501 17.505 7.898 1.00 43.47 114 GLU A CA 1
ATOM 924 C C . GLU A 1 114 ? 6.542 17.896 6.836 1.00 43.47 114 GLU A C 1
ATOM 926 O O . GLU A 1 114 ? 7.303 18.846 6.997 1.00 43.47 114 GLU A O 1
ATOM 931 N N . GLY A 1 115 ? 6.608 17.113 5.762 1.00 39.16 115 GLY A N 1
ATOM 932 C CA . GLY A 1 115 ?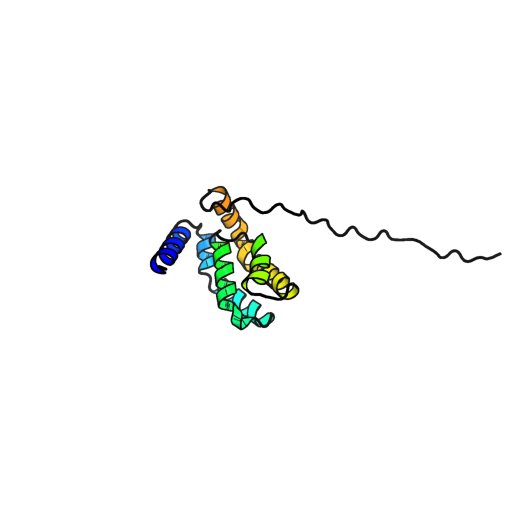 7.620 17.238 4.717 1.00 39.16 115 GLY A CA 1
ATOM 933 C C . GLY A 1 115 ? 7.069 16.944 3.328 1.00 39.16 115 GLY A C 1
ATOM 934 O O . GLY A 1 115 ? 7.749 16.329 2.521 1.00 39.16 115 GLY A O 1
ATOM 935 N N . ALA A 1 116 ? 5.834 17.354 3.042 1.00 37.31 116 ALA A N 1
ATOM 936 C CA . ALA A 1 116 ? 5.297 17.344 1.686 1.00 37.31 116 ALA A CA 1
ATOM 937 C C . ALA A 1 116 ? 4.503 18.631 1.443 1.00 37.31 116 ALA A C 1
ATOM 939 O O . ALA A 1 116 ? 3.284 18.707 1.622 1.00 37.31 116 ALA A O 1
ATOM 940 N N . GLU A 1 117 ? 5.230 19.669 1.027 1.00 34.94 117 GLU A N 1
ATOM 941 C CA . GLU A 1 117 ? 4.676 20.737 0.204 1.00 34.94 117 GLU A CA 1
ATOM 942 C C . GLU A 1 117 ? 3.876 20.085 -0.924 1.00 34.94 117 GLU A C 1
ATOM 944 O O . GLU A 1 117 ? 4.426 19.452 -1.820 1.00 34.94 117 GLU A O 1
ATOM 949 N N . LYS A 1 118 ? 2.554 20.212 -0.857 1.00 43.06 118 LYS A N 1
ATOM 950 C CA . LYS A 1 118 ? 1.654 19.874 -1.954 1.00 43.06 118 LYS A CA 1
ATOM 951 C C . LYS A 1 118 ? 2.056 20.702 -3.181 1.00 43.06 118 LYS A C 1
ATOM 953 O O . LYS A 1 118 ? 1.840 21.915 -3.143 1.00 43.06 118 LYS A O 1
ATOM 958 N N . PRO A 1 119 ? 2.434 20.116 -4.329 1.00 37.31 119 PRO A N 1
ATOM 959 C CA . PRO A 1 119 ? 2.026 20.700 -5.585 1.00 37.31 119 PRO A CA 1
ATOM 960 C C . PRO A 1 119 ? 0.572 20.275 -5.765 1.00 37.31 119 PRO A C 1
ATOM 962 O O . PRO A 1 119 ? 0.250 19.167 -6.196 1.00 37.31 119 PRO A O 1
ATOM 965 N N . SER A 1 120 ? -0.324 21.167 -5.345 1.00 37.69 120 SER A N 1
ATOM 966 C CA . SER A 1 120 ? -1.714 21.155 -5.773 1.00 37.69 120 SER A CA 1
ATOM 967 C C . SER A 1 120 ? -1.752 20.913 -7.278 1.00 37.69 120 SER A C 1
ATOM 969 O O . SER A 1 120 ? -1.120 21.640 -8.041 1.00 37.69 120 SER A O 1
ATOM 971 N N . ALA A 1 121 ? -2.488 19.882 -7.679 1.00 43.81 121 ALA A N 1
ATOM 972 C CA . ALA A 1 121 ? -2.794 19.567 -9.057 1.00 43.81 121 ALA A CA 1
ATOM 973 C C . ALA A 1 121 ? -3.268 20.822 -9.809 1.00 43.81 121 ALA A C 1
ATOM 975 O O . ALA A 1 121 ? -4.426 21.232 -9.689 1.00 43.81 121 ALA A O 1
ATOM 976 N N . GLU A 1 122 ? -2.392 21.401 -10.627 1.00 39.09 122 GLU A N 1
ATOM 977 C CA . GLU A 1 122 ? -2.828 22.252 -11.721 1.00 39.09 122 GLU A CA 1
ATOM 978 C C . GLU A 1 122 ? -3.339 21.317 -12.819 1.00 39.09 122 GLU A C 1
ATOM 980 O O . GLU A 1 122 ? -2.613 20.699 -13.596 1.00 39.09 122 GLU A O 1
ATOM 985 N N . LYS A 1 123 ? -4.652 21.111 -12.753 1.00 44.53 123 LYS A N 1
ATOM 986 C CA . LYS A 1 123 ? -5.531 20.629 -13.818 1.00 44.53 123 LYS A CA 1
ATOM 987 C C . LYS A 1 123 ? -4.975 21.086 -15.181 1.00 44.53 123 LYS A C 1
ATOM 989 O O . LYS A 1 123 ? -4.794 22.290 -15.337 1.00 44.53 123 LYS A O 1
ATOM 994 N N . PRO A 1 124 ? -4.768 20.215 -16.188 1.00 41.72 124 PRO A N 1
ATOM 995 C CA . PRO A 1 124 ? -4.505 20.710 -17.530 1.00 41.72 124 PRO A CA 1
ATOM 996 C C . PRO A 1 124 ? -5.736 21.508 -17.969 1.00 41.72 124 PRO A C 1
ATOM 998 O O . PRO A 1 124 ? -6.826 20.951 -18.157 1.00 41.72 124 PRO A O 1
ATOM 1001 N N . GLU A 1 125 ? -5.581 22.829 -18.051 1.00 43.81 125 GLU A N 1
ATOM 1002 C CA . GLU A 1 125 ? -6.576 23.703 -18.642 1.00 43.81 125 GLU A CA 1
ATOM 1003 C C . GLU A 1 125 ? -6.879 23.199 -20.051 1.00 43.81 125 GLU A C 1
ATOM 1005 O O . GLU A 1 125 ? -6.009 22.884 -20.868 1.00 43.81 125 GLU A O 1
ATOM 1010 N N . ARG A 1 126 ? -8.176 23.048 -20.298 1.00 46.84 126 ARG A N 1
ATOM 1011 C CA . ARG A 1 126 ? -8.732 22.686 -21.590 1.00 46.84 126 ARG A CA 1
ATOM 1012 C C . ARG A 1 126 ? -8.204 23.674 -22.628 1.00 46.84 126 ARG A C 1
ATOM 1014 O O . ARG A 1 126 ? -8.347 24.879 -22.453 1.00 46.84 126 ARG A O 1
ATOM 1021 N N . LYS A 1 127 ? -7.670 23.144 -23.729 1.00 55.22 127 LYS A N 1
ATOM 1022 C CA . LYS A 1 127 ? -7.434 23.887 -24.973 1.00 55.22 127 LYS A CA 1
ATOM 1023 C C . LYS A 1 127 ? -8.642 24.801 -25.254 1.00 55.22 127 LYS A C 1
ATOM 1025 O O . LYS A 1 127 ? -9.755 24.264 -25.317 1.00 55.22 127 LYS A O 1
ATOM 1030 N N . PRO A 1 128 ? -8.482 26.121 -25.450 1.00 47.44 128 PRO A N 1
ATOM 1031 C CA . PRO A 1 128 ? -9.544 26.894 -26.062 1.00 47.44 128 PRO A CA 1
ATOM 1032 C C . PRO A 1 128 ? -9.724 26.402 -27.502 1.00 47.44 128 PRO A C 1
ATOM 1034 O O . PRO A 1 128 ? -8.776 26.291 -28.280 1.00 47.44 128 PRO A O 1
ATOM 1037 N N . ALA A 1 129 ? -10.960 26.033 -27.813 1.00 54.53 129 ALA A N 1
ATOM 1038 C CA . ALA A 1 129 ? -11.416 25.779 -29.162 1.00 54.53 129 ALA A CA 1
ATOM 1039 C C . ALA A 1 129 ? -11.361 27.075 -29.989 1.00 54.53 129 ALA A C 1
ATOM 1041 O O . ALA A 1 129 ? -11.753 28.131 -29.498 1.00 54.53 129 ALA A O 1
ATOM 1042 N N . GLY A 1 130 ? -10.958 26.946 -31.255 1.00 54.59 130 GLY A N 1
ATOM 1043 C CA . GLY A 1 130 ? -11.347 27.858 -32.331 1.00 54.59 130 GLY A CA 1
ATOM 1044 C C . GLY A 1 130 ? -10.389 29.009 -32.628 1.00 54.59 130 GLY A C 1
ATOM 1045 O O . GLY A 1 130 ? -10.668 30.146 -32.275 1.00 54.59 130 GLY A O 1
ATOM 1046 N N . GLU A 1 131 ? -9.347 28.746 -33.418 1.00 51.22 131 GLU A N 1
ATOM 1047 C CA . GLU A 1 131 ? -8.974 29.707 -34.460 1.00 51.22 131 GLU A CA 1
ATOM 1048 C C . GLU A 1 131 ? -9.520 29.138 -35.771 1.00 51.22 131 GLU A C 1
ATOM 1050 O O . GLU A 1 131 ? -8.917 28.264 -36.396 1.00 51.22 131 GLU A O 1
ATOM 1055 N N . ASP A 1 132 ? -10.734 29.561 -36.123 1.00 62.16 132 ASP A N 1
ATOM 1056 C CA . ASP A 1 132 ? -11.369 29.254 -37.400 1.00 62.16 132 ASP A CA 1
ATOM 1057 C C . ASP A 1 132 ? -10.632 30.030 -38.502 1.00 62.16 132 ASP A C 1
ATOM 1059 O O . ASP A 1 132 ? -11.013 31.121 -38.924 1.00 62.16 132 ASP A O 1
ATOM 1063 N N . ARG A 1 133 ? -9.473 29.499 -38.901 1.00 58.56 133 ARG A N 1
ATOM 1064 C CA . ARG A 1 133 ? -8.695 29.960 -40.053 1.00 58.56 133 ARG A CA 1
ATOM 1065 C C . ARG A 1 133 ? -9.219 29.303 -41.329 1.00 58.56 133 ARG A C 1
ATOM 1067 O O . ARG A 1 133 ? -8.466 28.650 -42.037 1.00 58.56 133 ARG A O 1
ATOM 1074 N N . TYR A 1 134 ? -10.495 29.506 -41.640 1.00 63.72 134 TYR A N 1
ATOM 1075 C CA . TYR A 1 134 ? -11.008 29.372 -43.002 1.00 63.72 134 TYR A CA 1
ATOM 1076 C C . TYR A 1 134 ? -11.995 30.499 -43.287 1.00 63.72 134 TYR A C 1
ATOM 1078 O O . TYR A 1 134 ? -13.206 30.377 -43.128 1.00 63.72 134 TYR A O 1
ATOM 1086 N N . ARG A 1 135 ? -11.460 31.616 -43.779 1.00 55.88 135 ARG A N 1
ATOM 1087 C CA . ARG A 1 135 ? -12.221 32.480 -44.676 1.00 55.88 135 ARG A CA 1
ATOM 1088 C C . ARG A 1 135 ? -11.422 32.607 -45.958 1.00 55.88 135 ARG A C 1
ATOM 1090 O O . ARG A 1 135 ? -10.415 33.307 -46.012 1.00 55.88 135 ARG A O 1
ATOM 1097 N N . GLU A 1 136 ? -11.840 31.814 -46.933 1.00 65.38 136 GLU A N 1
ATOM 1098 C CA . GLU A 1 136 ? -11.327 31.832 -48.292 1.00 65.38 136 GLU A CA 1
ATOM 1099 C C . GLU A 1 136 ? -11.494 33.226 -48.910 1.00 65.38 136 GLU A C 1
ATOM 1101 O O . GLU A 1 136 ? -12.442 33.958 -48.614 1.00 65.38 136 GLU A O 1
ATOM 1106 N N . VAL A 1 137 ? -10.533 33.582 -49.760 1.00 59.59 137 VAL A N 1
ATOM 1107 C CA . VAL A 1 137 ? -10.544 34.783 -50.594 1.00 59.59 137 VAL A CA 1
ATOM 1108 C C . VAL A 1 137 ? -11.460 34.528 -51.784 1.00 59.59 137 VAL A C 1
ATOM 1110 O O . VAL A 1 137 ? -11.097 33.730 -52.642 1.00 59.59 137 VAL A O 1
ATOM 1113 N N . ILE A 1 138 ? -12.606 35.205 -51.841 1.00 52.66 138 ILE A N 1
ATOM 1114 C CA . ILE A 1 138 ? -13.446 35.398 -53.038 1.00 52.66 138 ILE A CA 1
ATOM 1115 C C . ILE A 1 138 ? -14.195 36.719 -52.753 1.00 52.66 138 ILE A C 1
ATOM 1117 O O . ILE A 1 138 ? -14.839 36.818 -51.711 1.00 52.66 138 ILE A O 1
ATOM 1121 N N . GLU A 1 139 ? -14.004 37.830 -53.465 1.00 49.75 139 GLU A N 1
ATOM 1122 C CA . GLU A 1 139 ? -14.204 38.088 -54.901 1.00 49.75 139 GLU A CA 1
ATOM 1123 C C . GLU A 1 139 ? -13.382 39.317 -55.344 1.00 49.75 139 GLU A C 1
ATOM 1125 O O . GLU A 1 139 ? -13.243 40.257 -54.522 1.00 49.75 139 GLU A O 1
#